Protein AF-X1CE77-F1 (afdb_monomer_lite)

Structure (mmCIF, N/CA/C/O backbone):
data_AF-X1CE77-F1
#
_entry.id   AF-X1CE77-F1
#
loop_
_atom_site.group_PDB
_atom_site.id
_atom_site.type_symbol
_atom_site.label_atom_id
_atom_site.label_alt_id
_atom_site.label_comp_id
_atom_site.label_asym_id
_atom_site.label_entity_id
_atom_site.label_seq_id
_atom_site.pdbx_PDB_ins_code
_atom_site.Cartn_x
_atom_site.Cartn_y
_atom_site.Cartn_z
_atom_site.occupancy
_atom_site.B_iso_or_equiv
_atom_site.auth_seq_id
_atom_site.auth_comp_id
_atom_site.auth_asym_id
_atom_site.auth_atom_id
_atom_site.pdbx_PDB_model_num
ATOM 1 N N . VAL A 1 1 ? -2.813 -7.433 -12.524 1.00 92.31 1 VAL A N 1
ATOM 2 C CA . VAL A 1 1 ? -2.107 -7.675 -11.241 1.00 92.31 1 VAL A CA 1
ATOM 3 C C . VAL A 1 1 ? -0.971 -6.676 -11.087 1.00 92.31 1 VAL A C 1
ATOM 5 O O . VAL A 1 1 ? -0.300 -6.386 -12.071 1.00 92.31 1 VAL A O 1
ATOM 8 N N . LEU A 1 2 ? -0.780 -6.114 -9.890 1.00 92.25 2 LEU A N 1
ATOM 9 C CA . LEU A 1 2 ? 0.301 -5.166 -9.599 1.00 92.25 2 LEU A CA 1
ATOM 10 C C . LEU A 1 2 ? 1.343 -5.834 -8.690 1.00 92.25 2 LEU A C 1
ATOM 12 O O . LEU A 1 2 ? 0.991 -6.297 -7.608 1.00 92.25 2 LEU A O 1
ATOM 16 N N . LEU A 1 3 ? 2.609 -5.863 -9.111 1.00 91.31 3 LEU A N 1
ATOM 17 C CA . LEU A 1 3 ? 3.730 -6.355 -8.311 1.00 91.31 3 LEU A CA 1
ATOM 18 C C . LEU A 1 3 ? 4.419 -5.207 -7.581 1.00 91.31 3 LEU A C 1
ATOM 20 O O . LEU A 1 3 ? 4.878 -4.241 -8.191 1.00 91.31 3 LEU A O 1
ATOM 24 N N . ALA A 1 4 ? 4.503 -5.327 -6.260 1.00 87.00 4 ALA A N 1
ATOM 25 C CA . ALA A 1 4 ? 5.111 -4.346 -5.375 1.00 87.00 4 ALA A CA 1
ATOM 26 C C . ALA A 1 4 ? 5.998 -5.033 -4.327 1.00 87.00 4 ALA A C 1
ATOM 28 O O . ALA A 1 4 ? 5.905 -6.235 -4.094 1.00 87.00 4 ALA A O 1
ATOM 29 N N . GLY A 1 5 ? 6.856 -4.250 -3.671 1.00 82.56 5 GLY A N 1
ATOM 30 C CA . GLY A 1 5 ? 7.798 -4.745 -2.664 1.00 82.56 5 GLY A CA 1
ATOM 31 C C . GLY A 1 5 ? 9.207 -4.956 -3.220 1.00 82.56 5 GLY A C 1
ATOM 32 O O . GLY A 1 5 ? 9.451 -4.761 -4.404 1.00 82.56 5 GLY A O 1
ATOM 33 N N . ARG A 1 6 ? 10.150 -5.332 -2.347 1.00 82.56 6 ARG A N 1
ATOM 34 C CA . ARG A 1 6 ? 11.568 -5.520 -2.719 1.00 82.56 6 ARG A CA 1
ATOM 35 C C . ARG A 1 6 ? 11.771 -6.658 -3.724 1.00 82.56 6 ARG A C 1
ATOM 37 O O . ARG A 1 6 ? 12.611 -6.559 -4.603 1.00 82.56 6 ARG A O 1
ATOM 44 N N . GLY A 1 7 ? 10.985 -7.730 -3.599 1.00 87.31 7 GLY A N 1
ATOM 45 C CA . GLY A 1 7 ? 11.076 -8.894 -4.485 1.00 87.31 7 GLY A CA 1
ATOM 46 C C . GLY A 1 7 ? 10.600 -8.627 -5.914 1.00 87.31 7 GLY A C 1
ATOM 47 O O . GLY A 1 7 ? 10.971 -9.37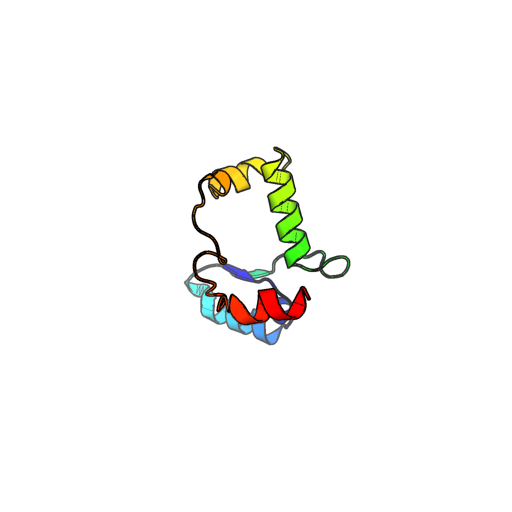5 -6.809 1.00 87.31 7 GLY A O 1
ATOM 48 N N . ALA A 1 8 ? 9.832 -7.556 -6.147 1.00 87.75 8 ALA A N 1
ATOM 49 C CA . ALA A 1 8 ? 9.362 -7.192 -7.485 1.00 87.75 8 ALA A CA 1
ATOM 50 C C . ALA A 1 8 ? 10.506 -6.753 -8.418 1.00 87.75 8 ALA A C 1
ATOM 52 O O . ALA A 1 8 ? 10.353 -6.813 -9.633 1.00 87.75 8 ALA A O 1
ATOM 53 N N . ASP A 1 9 ? 11.652 -6.354 -7.856 1.00 84.69 9 ASP A N 1
ATOM 54 C CA . ASP A 1 9 ? 12.829 -5.933 -8.624 1.00 84.69 9 ASP A CA 1
ATOM 55 C C . ASP A 1 9 ? 13.698 -7.140 -9.059 1.00 84.69 9 ASP A C 1
ATOM 57 O O . ASP A 1 9 ? 14.622 -7.007 -9.863 1.00 84.69 9 ASP A O 1
ATOM 61 N N . LEU A 1 10 ? 13.401 -8.347 -8.554 1.00 92.31 10 LEU A N 1
ATOM 62 C CA . LEU A 1 10 ? 14.092 -9.578 -8.933 1.00 92.31 10 LEU A CA 1
ATOM 63 C C . LEU A 1 10 ? 13.504 -10.121 -10.240 1.00 92.31 10 LEU A C 1
ATOM 65 O O . LEU A 1 10 ? 12.391 -10.647 -10.255 1.00 92.31 10 LEU A O 1
ATOM 69 N N . ARG A 1 11 ? 14.286 -10.057 -11.327 1.00 91.50 11 ARG A N 1
ATOM 70 C CA . ARG A 1 11 ? 13.864 -10.512 -12.669 1.00 91.50 11 ARG A CA 1
ATOM 71 C C . ARG A 1 11 ? 13.246 -11.910 -12.662 1.00 91.50 11 ARG A C 1
ATOM 73 O O . ARG A 1 11 ? 12.144 -12.084 -13.160 1.00 91.50 11 ARG A O 1
ATOM 80 N N . TYR A 1 12 ? 13.890 -12.878 -12.005 1.00 94.38 12 TYR A N 1
ATOM 81 C CA . TYR A 1 12 ? 13.375 -14.251 -11.967 1.00 94.38 12 TYR A CA 1
ATOM 82 C C . TYR A 1 12 ? 11.989 -14.358 -11.304 1.00 94.38 12 TYR A C 1
ATOM 84 O O . TYR A 1 12 ? 11.190 -15.200 -11.704 1.00 94.38 12 TYR A O 1
ATOM 92 N N . VAL A 1 13 ? 11.696 -13.521 -10.299 1.00 93.62 13 VAL A N 1
ATOM 93 C CA . VAL A 1 13 ? 10.390 -13.495 -9.623 1.00 93.62 13 VAL A CA 1
ATOM 94 C C . VAL A 1 13 ? 9.353 -12.895 -10.559 1.00 93.62 13 VAL A C 1
ATOM 96 O O . VAL A 1 13 ? 8.309 -13.506 -10.782 1.00 93.62 13 VAL A O 1
ATOM 99 N N . ASN A 1 14 ? 9.656 -11.726 -11.132 1.00 92.38 14 ASN A N 1
ATOM 100 C CA . ASN A 1 14 ? 8.752 -11.040 -12.047 1.00 92.38 14 ASN A CA 1
ATOM 101 C C . ASN A 1 14 ? 8.398 -11.922 -13.253 1.00 92.38 14 ASN A C 1
ATOM 103 O O . ASN A 1 14 ? 7.219 -12.133 -13.519 1.00 92.38 14 ASN A O 1
ATOM 107 N N . ASP A 1 15 ? 9.394 -12.526 -13.904 1.00 94.25 15 ASP A N 1
ATOM 108 C CA . ASP A 1 15 ? 9.191 -13.352 -15.098 1.00 94.25 15 ASP A CA 1
ATOM 109 C C . ASP A 1 15 ? 8.344 -14.596 -14.802 1.00 94.25 15 ASP A C 1
ATOM 111 O O . ASP A 1 15 ? 7.528 -15.022 -15.624 1.00 94.25 15 ASP A O 1
ATOM 115 N N . ARG A 1 16 ? 8.530 -15.209 -13.624 1.00 95.75 16 ARG A N 1
ATOM 116 C CA . ARG A 1 16 ? 7.748 -16.384 -13.213 1.00 95.75 16 ARG A CA 1
ATOM 117 C C . ARG A 1 16 ? 6.302 -16.012 -12.916 1.00 95.75 16 ARG A C 1
ATOM 119 O O . ARG A 1 16 ? 5.410 -16.748 -13.334 1.00 95.75 16 ARG A O 1
ATOM 126 N N . ILE A 1 17 ? 6.067 -14.885 -12.246 1.00 95.75 17 ILE A N 1
ATOM 127 C CA . ILE A 1 17 ? 4.709 -14.414 -11.953 1.00 95.75 17 ILE A CA 1
ATOM 128 C C . ILE A 1 17 ? 3.999 -13.959 -13.234 1.00 95.75 17 ILE A C 1
ATOM 130 O O . ILE A 1 17 ? 2.842 -14.314 -13.439 1.00 95.75 17 ILE A O 1
ATOM 134 N N . GLU A 1 18 ? 4.682 -13.227 -14.114 1.00 95.12 18 GLU A N 1
ATOM 135 C CA . GLU A 1 18 ? 4.130 -12.792 -15.399 1.00 95.12 18 GLU A CA 1
ATOM 136 C C . GLU A 1 18 ? 3.726 -13.983 -16.268 1.00 95.12 18 GLU A C 1
ATOM 138 O O . GLU A 1 18 ? 2.596 -14.028 -16.750 1.00 95.12 18 GLU A O 1
ATOM 143 N N . LYS A 1 19 ? 4.600 -14.990 -16.400 1.00 96.06 19 LYS A N 1
ATOM 144 C CA . LYS A 1 19 ? 4.271 -16.226 -17.125 1.00 96.06 19 LYS A CA 1
ATOM 145 C C . LYS A 1 19 ? 3.098 -16.971 -16.492 1.00 96.06 19 LYS A C 1
ATOM 147 O O . LYS A 1 19 ? 2.226 -17.426 -17.220 1.00 96.06 19 LYS A O 1
ATOM 152 N N . GLY A 1 20 ? 3.074 -17.094 -15.164 1.00 96.69 20 GLY A N 1
ATOM 153 C CA . GLY A 1 20 ? 2.036 -17.843 -14.450 1.00 96.69 20 GLY A CA 1
ATOM 154 C C . GLY A 1 20 ? 0.658 -17.178 -14.454 1.00 96.69 20 GLY A C 1
ATOM 155 O O . GLY A 1 20 ? -0.346 -17.869 -14.331 1.00 96.69 20 GLY A O 1
ATOM 156 N N . LEU A 1 21 ? 0.594 -15.852 -14.600 1.00 96.56 21 LEU A N 1
ATOM 157 C CA . LEU A 1 21 ? -0.661 -15.091 -14.573 1.00 96.56 21 LEU A CA 1
ATOM 158 C C . LEU A 1 21 ? -1.090 -14.566 -15.946 1.00 96.56 21 LEU A C 1
ATOM 160 O O . LEU A 1 21 ? -2.112 -13.883 -16.028 1.00 96.56 21 LEU A O 1
ATOM 164 N N . ARG A 1 22 ? -0.346 -14.884 -17.013 1.00 94.88 22 ARG A N 1
ATOM 165 C CA . ARG A 1 22 ? -0.558 -14.344 -18.364 1.00 94.88 22 ARG A CA 1
ATOM 166 C C . ARG A 1 22 ? -1.993 -14.514 -18.865 1.00 94.88 22 ARG A C 1
ATOM 168 O O . ARG A 1 22 ? -2.530 -13.578 -19.451 1.00 94.88 22 ARG A O 1
ATOM 175 N N . ASP A 1 23 ? -2.603 -15.663 -18.591 1.00 96.81 23 ASP A N 1
ATOM 176 C CA . ASP A 1 23 ? -3.955 -15.998 -19.058 1.00 96.81 23 ASP A CA 1
ATOM 177 C C . ASP A 1 23 ? -5.063 -15.454 -18.140 1.00 96.81 23 ASP A C 1
ATOM 179 O O . ASP A 1 23 ? -6.237 -15.473 -18.497 1.00 96.81 23 ASP A O 1
ATOM 183 N N . VAL A 1 24 ? -4.698 -14.945 -16.957 1.00 96.88 24 VAL A N 1
ATOM 184 C CA . VAL A 1 24 ? -5.637 -14.397 -15.967 1.00 96.88 24 VAL A CA 1
ATOM 185 C C . VAL A 1 24 ? -5.703 -12.877 -16.071 1.00 96.88 24 VAL A C 1
ATOM 187 O O . VAL A 1 24 ? -6.787 -12.298 -16.123 1.00 96.88 24 VAL A O 1
ATOM 190 N N . ALA A 1 25 ? -4.548 -12.206 -16.053 1.00 96.19 25 ALA A N 1
ATOM 191 C CA . ALA A 1 25 ? -4.472 -10.751 -16.111 1.00 96.19 25 ALA A CA 1
ATOM 192 C C . ALA A 1 25 ? -3.046 -10.257 -16.403 1.00 96.19 25 ALA A C 1
ATOM 194 O O . ALA A 1 25 ? -2.075 -10.845 -15.926 1.00 96.19 25 ALA A O 1
ATOM 195 N N . PRO A 1 26 ? -2.890 -9.084 -17.048 1.00 95.12 26 PRO A N 1
ATOM 196 C CA . PRO A 1 26 ? -1.579 -8.479 -17.236 1.00 95.12 26 PRO A CA 1
ATOM 197 C C . PRO A 1 26 ? -0.919 -8.160 -15.889 1.00 95.12 26 PRO A C 1
ATOM 199 O O . PRO A 1 26 ? -1.550 -7.604 -14.977 1.00 95.12 26 PRO A O 1
ATOM 202 N N . VAL A 1 27 ? 0.369 -8.474 -15.780 1.00 94.38 27 VAL A N 1
ATOM 203 C CA . VAL A 1 27 ? 1.202 -8.152 -14.619 1.00 94.38 27 VAL A CA 1
ATOM 204 C C . VAL A 1 27 ? 1.929 -6.834 -14.876 1.00 94.38 27 VAL A C 1
ATOM 206 O O . VAL A 1 27 ? 2.449 -6.596 -15.961 1.00 94.38 27 VAL A O 1
ATOM 209 N N . ARG A 1 28 ? 1.925 -5.932 -13.892 1.00 92.75 28 ARG A N 1
ATOM 210 C CA . ARG A 1 28 ? 2.617 -4.638 -13.967 1.00 92.75 28 ARG A CA 1
ATOM 211 C C . ARG A 1 28 ? 3.461 -4.439 -12.720 1.00 92.75 28 ARG A C 1
ATOM 213 O O . ARG A 1 28 ? 2.960 -4.631 -11.615 1.00 92.75 28 ARG A O 1
ATOM 220 N N . ILE A 1 29 ? 4.705 -4.000 -12.878 1.00 90.19 29 ILE A N 1
ATOM 221 C CA . ILE A 1 29 ? 5.549 -3.614 -11.742 1.00 90.19 29 ILE A CA 1
ATOM 222 C C . ILE A 1 29 ? 5.158 -2.207 -11.282 1.00 90.19 29 ILE A C 1
ATOM 224 O O . ILE A 1 29 ? 5.010 -1.281 -12.084 1.00 90.19 29 ILE A O 1
ATOM 228 N N . MET A 1 30 ? 4.984 -2.035 -9.974 1.00 88.44 30 MET A N 1
ATOM 229 C CA . MET A 1 30 ? 4.676 -0.744 -9.374 1.00 88.44 30 MET A CA 1
ATOM 230 C C . MET A 1 30 ? 5.889 0.189 -9.4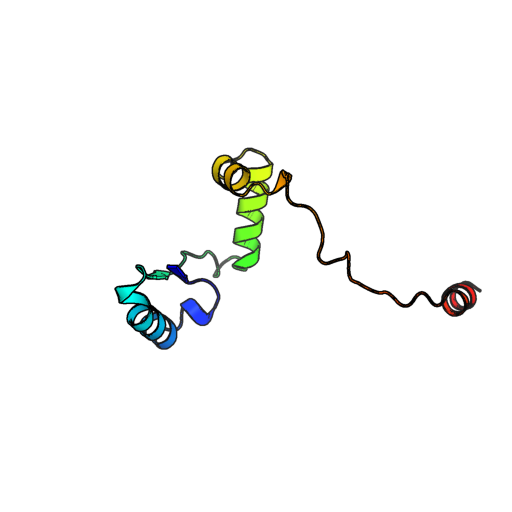33 1.00 88.44 30 MET A C 1
ATOM 232 O O . MET A 1 30 ? 6.940 -0.109 -8.860 1.00 88.44 30 MET A O 1
ATOM 236 N N . LYS A 1 31 ? 5.709 1.368 -10.042 1.00 86.44 31 LYS A N 1
ATOM 237 C CA 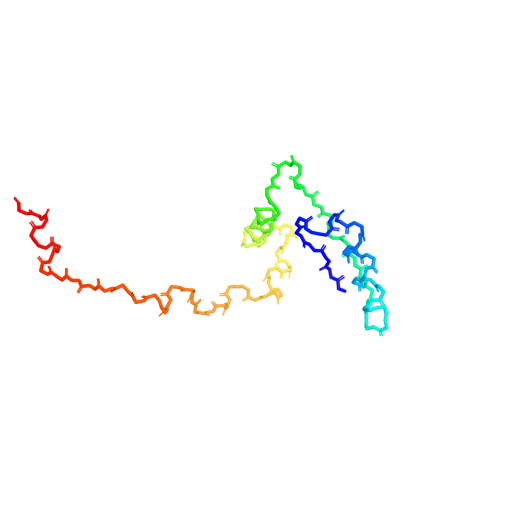. LYS A 1 31 ? 6.679 2.467 -9.942 1.00 86.44 31 LYS A CA 1
ATOM 238 C C . LYS A 1 31 ? 6.874 2.852 -8.480 1.00 86.44 31 LYS A C 1
ATOM 240 O O . LYS A 1 31 ? 5.906 3.028 -7.739 1.00 86.44 31 LYS A O 1
ATOM 245 N N . THR A 1 32 ? 8.124 2.998 -8.067 1.00 81.31 32 THR A N 1
ATOM 246 C CA . THR A 1 32 ? 8.460 3.205 -6.663 1.00 81.31 32 THR A CA 1
ATOM 247 C C . THR A 1 32 ? 9.439 4.349 -6.466 1.00 81.31 32 THR A C 1
ATOM 249 O O . THR A 1 32 ? 10.329 4.561 -7.283 1.00 81.31 32 THR A O 1
ATOM 252 N N . TYR A 1 33 ? 9.296 5.035 -5.333 1.00 83.44 33 TYR A N 1
ATOM 253 C CA . TYR A 1 33 ? 10.297 5.957 -4.800 1.00 83.44 33 TYR A CA 1
ATOM 254 C C . TYR A 1 33 ? 11.209 5.271 -3.767 1.00 83.44 33 TYR A C 1
ATOM 256 O O . TYR A 1 33 ? 11.717 5.933 -2.867 1.00 83.44 33 TYR A O 1
ATOM 264 N N . SER A 1 34 ? 11.418 3.948 -3.873 1.00 80.81 34 SER A N 1
ATOM 265 C CA . SER A 1 34 ? 12.153 3.139 -2.884 1.00 80.81 34 SER A CA 1
ATOM 266 C C . SER A 1 34 ? 13.582 3.602 -2.613 1.00 80.81 34 SER A C 1
ATOM 268 O O . SER A 1 34 ? 14.115 3.297 -1.554 1.00 80.81 34 SER A O 1
ATOM 270 N N . GLN A 1 35 ? 14.183 4.329 -3.557 1.00 82.75 35 GLN A N 1
ATOM 271 C CA . GLN A 1 35 ? 15.514 4.924 -3.417 1.00 82.75 35 GLN A CA 1
ATOM 272 C C . GLN A 1 35 ? 15.546 6.094 -2.420 1.00 82.75 35 GLN A C 1
ATOM 274 O O . GLN A 1 35 ? 16.609 6.447 -1.929 1.00 82.75 35 GLN A O 1
ATOM 279 N N . ILE A 1 36 ? 14.389 6.696 -2.129 1.00 84.75 36 ILE A N 1
ATOM 280 C CA . ILE A 1 36 ? 14.253 7.903 -1.298 1.00 84.75 36 ILE A CA 1
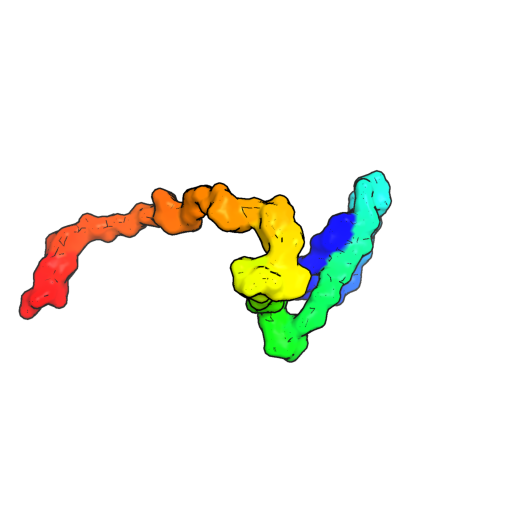ATOM 281 C C . ILE A 1 36 ? 13.397 7.614 -0.055 1.00 84.75 36 ILE A C 1
ATOM 283 O O . ILE A 1 36 ? 13.641 8.166 1.013 1.00 84.75 36 ILE A O 1
ATOM 287 N N . ALA A 1 37 ? 12.399 6.729 -0.158 1.00 84.00 37 ALA A N 1
ATOM 288 C CA . ALA A 1 37 ? 11.514 6.376 0.950 1.00 84.00 37 ALA A CA 1
ATOM 289 C C . ALA A 1 37 ? 11.041 4.920 0.874 1.00 84.00 37 ALA A C 1
ATOM 291 O O . ALA A 1 37 ? 10.879 4.351 -0.202 1.00 84.00 37 ALA A O 1
ATOM 292 N N . LYS A 1 38 ? 10.729 4.306 2.024 1.00 86.25 38 LYS A N 1
ATOM 293 C CA . LYS A 1 38 ? 10.151 2.950 2.066 1.00 86.25 38 LYS A CA 1
ATOM 294 C C . LYS A 1 38 ? 8.843 2.903 1.259 1.00 86.25 38 LYS A C 1
ATOM 296 O O . LYS A 1 38 ? 7.994 3.779 1.396 1.00 86.25 38 LYS A O 1
ATOM 301 N N . ARG A 1 39 ? 8.623 1.830 0.486 1.00 84.44 39 ARG A N 1
ATOM 302 C CA . ARG A 1 39 ? 7.397 1.631 -0.326 1.00 84.44 39 ARG A CA 1
ATOM 303 C C . ARG A 1 39 ? 6.101 1.784 0.489 1.00 84.44 39 ARG A C 1
ATOM 305 O O . ARG A 1 39 ? 5.143 2.373 0.005 1.00 84.44 39 ARG A O 1
ATOM 312 N N . ALA A 1 40 ? 6.090 1.303 1.733 1.00 86.19 40 ALA A N 1
ATOM 313 C CA . ALA A 1 40 ? 4.955 1.467 2.643 1.00 86.19 40 ALA A CA 1
ATOM 314 C C . ALA A 1 40 ? 4.700 2.941 3.015 1.00 86.19 40 ALA A C 1
ATOM 316 O O . ALA A 1 40 ? 3.552 3.370 3.059 1.00 86.19 40 ALA A O 1
ATOM 317 N N . ALA A 1 41 ? 5.762 3.731 3.209 1.00 89.81 41 ALA A N 1
ATOM 318 C CA . ALA A 1 41 ? 5.644 5.157 3.504 1.00 89.81 41 ALA A CA 1
ATOM 319 C C . ALA A 1 41 ? 5.029 5.926 2.323 1.00 89.81 41 ALA A C 1
ATOM 321 O O . ALA A 1 41 ? 4.132 6.734 2.529 1.00 89.81 41 ALA A O 1
ATOM 322 N N . GLN A 1 42 ? 5.422 5.601 1.084 1.00 89.25 42 GLN A N 1
ATOM 323 C CA . GLN A 1 42 ? 4.797 6.149 -0.129 1.00 89.25 42 GLN A CA 1
ATOM 324 C C . GLN A 1 42 ? 3.277 5.898 -0.145 1.00 89.25 42 GLN A C 1
ATOM 326 O O . GLN A 1 42 ? 2.501 6.814 -0.414 1.00 89.25 42 GLN A O 1
ATOM 331 N N . GLY A 1 43 ? 2.847 4.671 0.169 1.00 90.12 43 GLY A N 1
ATOM 332 C CA . GLY A 1 43 ? 1.425 4.332 0.266 1.00 90.12 43 GLY A CA 1
ATOM 333 C C . GLY A 1 43 ? 0.701 5.145 1.341 1.00 90.12 43 GLY A C 1
ATOM 334 O O . GLY A 1 43 ? -0.355 5.716 1.069 1.00 90.12 43 GLY A O 1
ATOM 335 N N . ALA A 1 44 ? 1.301 5.271 2.529 1.00 93.69 44 ALA A N 1
ATOM 336 C CA . ALA A 1 44 ? 0.750 6.072 3.622 1.00 93.69 44 ALA A CA 1
ATOM 337 C C . ALA A 1 44 ? 0.576 7.550 3.230 1.00 93.69 44 ALA A C 1
ATOM 339 O O . ALA A 1 44 ? -0.467 8.138 3.512 1.00 93.69 44 ALA A O 1
ATOM 340 N N . THR A 1 45 ? 1.535 8.136 2.506 1.00 94.00 45 THR A N 1
ATOM 341 C CA . THR A 1 45 ? 1.419 9.508 1.986 1.00 94.00 45 THR A CA 1
ATOM 342 C C . THR A 1 45 ? 0.248 9.659 1.017 1.00 94.00 45 THR A C 1
ATOM 344 O O . THR A 1 45 ? -0.464 10.660 1.078 1.00 94.00 45 THR A O 1
ATOM 347 N N . PHE A 1 46 ? 0.014 8.686 0.133 1.00 93.88 46 PHE A N 1
ATOM 348 C CA . PHE A 1 46 ? -1.110 8.745 -0.809 1.00 93.88 46 PHE A CA 1
ATOM 349 C C . PHE A 1 46 ? -2.456 8.676 -0.087 1.00 93.88 46 PHE A C 1
ATOM 351 O O . PHE A 1 46 ? -3.365 9.440 -0.416 1.00 93.88 46 PHE A O 1
ATOM 358 N N . ILE A 1 47 ? -2.552 7.818 0.933 1.00 96.25 47 ILE A N 1
ATOM 359 C CA . ILE A 1 47 ? -3.733 7.723 1.794 1.00 96.25 47 ILE A CA 1
ATOM 360 C C . ILE A 1 47 ? -3.964 9.045 2.526 1.00 96.25 47 ILE A C 1
ATOM 362 O O . ILE A 1 47 ? -5.044 9.619 2.404 1.00 96.25 47 ILE A O 1
ATOM 366 N N . ALA A 1 48 ? -2.949 9.571 3.214 1.00 97.06 48 ALA A N 1
ATOM 367 C CA . ALA A 1 48 ? -3.047 10.834 3.943 1.00 97.06 48 ALA A CA 1
ATOM 368 C C . ALA A 1 48 ? -3.442 12.002 3.023 1.00 97.06 48 ALA A C 1
ATOM 370 O O . ALA A 1 48 ? -4.361 12.757 3.336 1.00 97.06 48 ALA A O 1
ATOM 371 N N . ASN A 1 49 ? -2.808 12.113 1.851 1.00 97.56 49 ASN A N 1
ATOM 372 C CA . ASN A 1 49 ? -3.139 13.137 0.864 1.00 97.56 49 ASN A CA 1
ATOM 373 C C . ASN A 1 49 ? -4.606 13.052 0.420 1.00 97.56 49 ASN A C 1
ATOM 375 O O . ASN A 1 49 ? -5.278 14.077 0.365 1.00 97.56 49 ASN A O 1
ATOM 379 N N . GLY A 1 50 ? -5.116 11.853 0.127 1.00 97.69 50 GLY A N 1
ATOM 380 C CA . GLY A 1 50 ? -6.514 11.690 -0.270 1.00 97.69 50 GLY A CA 1
ATOM 381 C C . GLY A 1 50 ? -7.505 11.926 0.873 1.00 97.69 50 GLY A C 1
ATOM 382 O O . GLY A 1 50 ? -8.549 12.533 0.642 1.00 97.69 50 GLY A O 1
ATOM 383 N N . LEU A 1 51 ? -7.167 11.535 2.108 1.00 96.81 51 LEU A N 1
ATOM 384 C CA . LEU A 1 51 ? -7.984 11.817 3.298 1.00 96.81 51 LEU A CA 1
ATOM 385 C C . LEU A 1 51 ? -8.157 13.324 3.538 1.00 96.81 51 LEU A C 1
ATOM 387 O O . LEU A 1 51 ? -9.255 13.751 3.900 1.00 96.81 51 LEU A O 1
ATOM 391 N N . LEU A 1 52 ? -7.110 14.113 3.272 1.00 97.25 52 LEU A N 1
ATOM 392 C CA . LEU A 1 52 ? -7.107 15.580 3.340 1.00 97.25 52 LEU A CA 1
ATOM 393 C C . LEU A 1 52 ? -7.743 16.260 2.111 1.00 97.25 52 LEU A C 1
ATOM 395 O O . LEU A 1 52 ? -7.685 17.479 1.982 1.00 97.25 52 LEU A O 1
ATOM 399 N N . GLY A 1 53 ? -8.343 15.496 1.193 1.00 96.88 53 GLY A N 1
ATOM 400 C CA . GLY A 1 53 ? -9.003 16.034 0.001 1.00 96.88 53 GLY A CA 1
ATOM 401 C C . GLY A 1 53 ? -8.062 16.386 -1.155 1.00 96.88 53 GLY A C 1
ATOM 402 O O . GLY A 1 53 ? -8.481 17.044 -2.102 1.00 96.88 53 GLY A O 1
ATOM 403 N N . GLY A 1 54 ? -6.806 15.942 -1.101 1.00 97.88 54 GLY A N 1
ATOM 404 C CA . GLY A 1 54 ? -5.818 16.154 -2.153 1.00 97.88 54 GLY A CA 1
ATOM 405 C C . GLY A 1 54 ? -6.047 15.300 -3.405 1.00 97.88 54 GLY A C 1
ATOM 406 O O . GLY A 1 54 ? -7.100 14.699 -3.617 1.00 97.88 54 GLY A O 1
ATOM 407 N N . ARG A 1 55 ? -5.007 15.202 -4.241 1.00 97.88 55 ARG A N 1
ATOM 408 C CA . ARG A 1 55 ? -5.024 14.516 -5.546 1.00 97.88 55 ARG A CA 1
ATOM 409 C C . ARG A 1 55 ? -5.619 13.104 -5.505 1.00 97.88 55 ARG A C 1
ATOM 411 O O . ARG A 1 55 ? -6.233 12.676 -6.478 1.00 97.88 55 ARG A O 1
ATOM 418 N N . PHE A 1 56 ? -5.418 12.366 -4.416 1.00 97.31 56 PHE A N 1
ATOM 419 C CA . PHE A 1 56 ? -5.873 10.977 -4.305 1.00 97.31 56 PHE A CA 1
ATOM 420 C C . PHE A 1 56 ? -7.273 10.815 -3.692 1.00 97.31 56 PHE A C 1
ATOM 422 O O . PHE A 1 56 ? -7.702 9.680 -3.488 1.00 97.31 56 PHE A O 1
ATOM 429 N N . LYS A 1 57 ? -8.011 11.906 -3.435 1.00 97.56 57 LYS A N 1
ATOM 430 C CA . LYS A 1 57 ? -9.332 11.889 -2.780 1.00 97.56 57 LYS A CA 1
ATOM 431 C C . LYS A 1 57 ? -10.289 10.856 -3.381 1.00 97.56 57 LYS A C 1
ATOM 433 O O . LYS A 1 57 ? -10.815 10.023 -2.656 1.00 97.56 57 LYS A O 1
ATOM 438 N N . HIS A 1 58 ? -10.449 10.847 -4.705 1.00 97.62 58 HIS A N 1
ATOM 439 C CA . HIS A 1 58 ? -11.368 9.922 -5.379 1.00 97.62 58 HIS A CA 1
ATOM 440 C C . HIS A 1 58 ? -11.005 8.444 -5.182 1.00 97.62 58 HIS A C 1
ATOM 442 O O . HIS A 1 58 ? -11.894 7.600 -5.116 1.00 97.62 58 HIS A O 1
ATOM 448 N N . ILE A 1 59 ? -9.713 8.117 -5.059 1.00 96.19 59 ILE A N 1
ATOM 449 C CA . ILE A 1 59 ? -9.275 6.746 -4.764 1.00 96.19 59 ILE A CA 1
ATOM 450 C C . ILE A 1 59 ? -9.669 6.385 -3.331 1.00 96.19 59 ILE A C 1
ATOM 452 O O . ILE A 1 59 ? -10.243 5.325 -3.106 1.00 96.19 59 ILE A O 1
ATOM 456 N N . ILE A 1 60 ? -9.397 7.271 -2.371 1.00 96.38 60 ILE A N 1
ATOM 457 C CA . ILE A 1 60 ? -9.688 7.033 -0.950 1.00 96.38 60 ILE A CA 1
ATOM 458 C C . ILE A 1 60 ? -11.191 6.929 -0.682 1.00 96.38 60 ILE A C 1
ATOM 460 O O . ILE A 1 60 ? -11.612 6.050 0.071 1.00 96.38 60 ILE A O 1
ATOM 464 N N . ASP A 1 61 ? -11.995 7.761 -1.342 1.00 96.00 61 ASP A N 1
ATOM 465 C CA . ASP A 1 61 ? -13.454 7.695 -1.261 1.00 96.00 61 ASP A CA 1
ATOM 466 C C . ASP A 1 61 ? -13.983 6.365 -1.830 1.00 96.00 61 ASP A C 1
ATOM 468 O O . ASP A 1 61 ? -14.808 5.712 -1.191 1.00 96.00 61 ASP A O 1
ATOM 472 N N . ASN A 1 62 ? -13.460 5.911 -2.979 1.00 97.12 62 ASN A N 1
ATOM 473 C CA . ASN A 1 62 ? -13.831 4.618 -3.572 1.00 97.12 62 ASN A CA 1
ATOM 474 C C . ASN A 1 62 ? -13.419 3.420 -2.707 1.00 97.12 62 ASN A C 1
ATOM 476 O O . ASN A 1 62 ? -14.133 2.420 -2.666 1.00 97.12 62 ASN A O 1
ATOM 480 N N . LEU A 1 63 ? -12.290 3.519 -2.000 1.00 95.81 63 LEU A N 1
ATOM 481 C CA . LEU A 1 63 ? -11.844 2.498 -1.047 1.00 95.81 63 LEU A CA 1
ATOM 482 C C . LEU A 1 63 ? -12.686 2.467 0.235 1.00 95.81 63 LEU A C 1
ATOM 484 O O . LEU A 1 63 ? -12.536 1.538 1.024 1.00 95.81 63 LEU A O 1
ATOM 488 N N . LYS A 1 64 ? -13.548 3.467 0.457 1.00 95.38 64 LYS A N 1
ATOM 489 C CA . LYS A 1 64 ? -14.391 3.595 1.650 1.00 95.38 64 LYS A CA 1
ATOM 490 C C . LYS A 1 64 ? -13.605 3.512 2.968 1.00 95.38 64 LYS A C 1
ATOM 492 O O . LYS A 1 64 ? -14.080 2.968 3.961 1.00 95.38 64 LYS A O 1
ATOM 497 N N . ILE A 1 65 ? -12.393 4.080 2.993 1.00 92.75 65 ILE A N 1
ATOM 498 C CA . ILE A 1 65 ? -11.503 4.019 4.170 1.00 92.75 65 ILE A CA 1
ATOM 499 C C . ILE A 1 65 ? -12.154 4.664 5.400 1.00 92.75 65 ILE A C 1
ATOM 501 O O . ILE A 1 65 ? -11.991 4.170 6.509 1.00 92.75 65 ILE A O 1
ATOM 505 N N . LYS A 1 66 ? -12.930 5.740 5.216 1.00 90.31 66 LYS A N 1
ATOM 506 C CA . LYS A 1 66 ? -13.626 6.432 6.317 1.00 90.31 66 LYS A CA 1
ATOM 507 C C . LYS A 1 66 ? -14.753 5.602 6.939 1.00 90.31 66 LYS A C 1
ATOM 509 O O . LYS A 1 66 ? -15.197 5.923 8.033 1.00 90.31 66 LYS A O 1
ATOM 514 N N . GLN A 1 67 ? -15.231 4.584 6.231 1.00 94.69 67 GLN A N 1
ATOM 515 C CA . GLN A 1 67 ? -16.279 3.672 6.676 1.00 94.69 67 GLN A CA 1
ATOM 516 C C . GLN A 1 67 ? -15.708 2.351 7.208 1.00 94.69 67 GLN A C 1
ATOM 518 O O . GLN A 1 67 ? -16.478 1.500 7.644 1.00 94.69 67 GLN A O 1
ATOM 523 N N . ALA A 1 68 ? -14.387 2.154 7.149 1.00 92.12 68 ALA A N 1
ATOM 524 C CA . ALA A 1 68 ? -13.755 0.968 7.703 1.00 92.12 68 ALA A CA 1
ATOM 525 C C . ALA A 1 68 ? -13.931 0.941 9.229 1.00 92.12 68 ALA A C 1
ATOM 527 O O . ALA A 1 68 ? -13.776 1.958 9.904 1.00 92.12 68 ALA A O 1
ATOM 528 N N . SER A 1 69 ? -14.246 -0.235 9.760 1.00 92.31 69 SER A N 1
ATOM 529 C CA . SER A 1 69 ? -14.445 -0.485 11.186 1.00 92.31 69 SER A CA 1
ATOM 530 C C . SER A 1 69 ? -13.626 -1.691 11.631 1.00 92.31 69 SER A C 1
ATOM 532 O O . SER A 1 69 ? -13.322 -2.569 10.822 1.00 92.31 69 SER A O 1
ATOM 534 N N . GLY A 1 70 ? -13.334 -1.754 12.927 1.00 90.31 70 GLY A N 1
ATOM 535 C CA . GLY A 1 70 ? -12.432 -2.744 13.501 1.00 90.31 70 GLY A CA 1
ATOM 536 C C . GLY A 1 70 ? -10.962 -2.338 13.370 1.00 90.31 70 GLY A C 1
ATOM 537 O O . GLY A 1 70 ? -10.586 -1.511 12.536 1.00 90.31 70 GLY A O 1
ATOM 538 N N . SER A 1 71 ? -10.123 -2.903 14.226 1.00 88.69 71 SER A N 1
ATOM 539 C CA . SER A 1 71 ? -8.700 -2.601 14.326 1.00 88.69 71 SER A CA 1
ATOM 540 C C . SER A 1 71 ? -7.887 -3.860 14.597 1.00 88.69 71 SER A C 1
ATOM 542 O O . SER A 1 71 ? -8.354 -4.818 15.210 1.00 88.69 71 SER A O 1
ATOM 544 N N . ILE A 1 72 ? -6.608 -3.826 14.211 1.00 84.25 72 ILE A N 1
ATOM 545 C CA . ILE A 1 72 ? -5.630 -4.846 14.619 1.00 84.25 72 ILE A CA 1
ATOM 546 C C . ILE A 1 72 ? -5.494 -4.939 16.147 1.00 84.25 72 ILE A C 1
ATOM 548 O O . ILE A 1 72 ? -5.019 -5.949 16.654 1.00 84.25 72 ILE A O 1
ATOM 552 N N . LEU A 1 73 ? -5.891 -3.881 16.864 1.00 86.69 73 LEU A N 1
ATOM 553 C CA . LEU A 1 73 ? -5.816 -3.803 18.319 1.00 86.69 73 LEU A CA 1
ATOM 554 C C . LEU A 1 73 ? -6.982 -4.518 19.011 1.00 86.69 73 LEU A C 1
ATOM 556 O O . LEU A 1 73 ? -6.850 -4.871 20.176 1.00 86.69 73 LEU A O 1
ATOM 560 N N . ASP A 1 74 ? -8.086 -4.783 18.306 1.00 86.19 74 ASP A N 1
ATOM 561 C CA . ASP A 1 74 ? -9.318 -5.311 18.914 1.00 86.19 74 ASP A CA 1
ATOM 562 C C . ASP A 1 74 ? -9.147 -6.722 19.494 1.00 86.19 74 ASP A C 1
ATOM 564 O O . ASP A 1 74 ? -9.925 -7.147 20.341 1.00 86.19 74 ASP A O 1
ATOM 568 N N . ASN A 1 75 ? -8.120 -7.451 19.047 1.00 83.12 75 ASN A N 1
ATOM 569 C CA . ASN A 1 75 ? -7.809 -8.809 19.497 1.00 83.12 75 ASN A CA 1
ATOM 570 C C . ASN A 1 75 ? -6.464 -8.892 20.236 1.00 83.12 75 ASN A C 1
ATOM 572 O O . ASN A 1 75 ? -5.923 -9.984 20.418 1.00 83.12 75 ASN A O 1
ATOM 576 N N . ILE A 1 76 ? -5.893 -7.755 20.646 1.00 84.94 76 ILE A N 1
ATOM 577 C CA . ILE A 1 76 ? -4.691 -7.763 21.480 1.00 84.94 76 ILE A CA 1
ATOM 578 C C . ILE A 1 76 ? -5.115 -7.989 22.929 1.00 84.94 76 ILE A C 1
ATOM 580 O O . ILE A 1 76 ? -5.630 -7.092 23.591 1.00 84.94 76 ILE A O 1
ATOM 584 N N . PHE A 1 77 ? -4.861 -9.196 23.431 1.00 82.81 77 PHE A N 1
ATOM 585 C CA . PHE A 1 77 ? -5.026 -9.513 24.843 1.00 82.81 77 PHE A CA 1
ATOM 586 C C . PHE A 1 77 ? -3.747 -9.150 25.598 1.00 82.81 77 PHE A C 1
ATOM 588 O O . PHE A 1 77 ? -2.736 -9.847 25.501 1.00 82.81 77 PHE A O 1
ATOM 595 N N . ILE A 1 78 ? -3.780 -8.040 26.332 1.00 80.31 78 ILE A N 1
ATOM 596 C CA . ILE A 1 78 ? -2.704 -7.678 27.255 1.00 80.31 78 ILE A CA 1
ATOM 597 C C . ILE A 1 78 ? -3.053 -8.311 28.605 1.00 80.31 78 ILE A C 1
ATOM 599 O O . ILE A 1 78 ? -4.078 -7.935 29.178 1.00 80.31 78 ILE A O 1
ATOM 603 N N . PRO A 1 79 ? -2.255 -9.262 29.127 1.00 75.56 79 PRO A N 1
ATOM 604 C CA . PRO A 1 79 ? -2.469 -9.765 30.474 1.00 75.56 79 PRO A CA 1
ATOM 605 C C . PRO A 1 79 ? -2.292 -8.605 31.458 1.00 75.56 79 PRO A C 1
ATOM 607 O O . PRO A 1 79 ? -1.196 -8.072 31.621 1.00 75.56 79 PRO A O 1
ATOM 610 N N . PHE A 1 80 ? -3.399 -8.178 32.061 1.00 75.00 80 PHE A N 1
ATOM 611 C CA . PHE A 1 80 ? -3.410 -7.136 33.077 1.00 75.00 80 PHE A CA 1
ATOM 612 C C . PHE A 1 80 ? -3.187 -7.783 34.442 1.00 75.00 80 PHE A C 1
ATOM 614 O O . PHE A 1 80 ? -4.111 -8.342 35.032 1.00 75.00 80 PHE A O 1
ATOM 621 N N . ASP A 1 81 ? -1.946 -7.724 34.919 1.00 79.38 81 ASP A N 1
ATOM 622 C CA . ASP A 1 81 ? -1.593 -8.100 36.284 1.00 79.38 81 ASP A CA 1
ATOM 623 C C . ASP A 1 81 ? -1.630 -6.846 37.163 1.00 79.38 81 ASP A C 1
ATOM 625 O O . ASP A 1 81 ? -0.698 -6.037 37.190 1.00 79.38 81 ASP A O 1
ATOM 629 N N . LYS A 1 82 ? -2.776 -6.654 37.820 1.00 74.12 82 LYS A N 1
ATOM 630 C CA . LYS A 1 82 ? -3.042 -5.493 38.672 1.00 74.12 82 LYS A CA 1
ATOM 631 C C . LYS 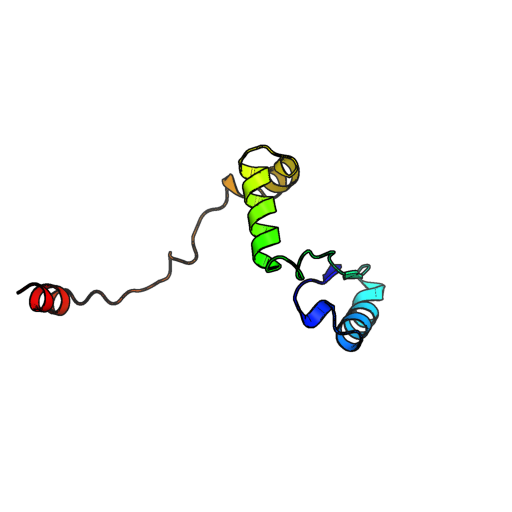A 1 82 ? -2.059 -5.407 39.840 1.00 74.12 82 LYS A C 1
ATOM 633 O O . LYS A 1 82 ? -1.684 -4.302 40.223 1.00 74.12 82 LYS A O 1
ATOM 638 N N . ASP A 1 83 ? -1.656 -6.549 40.385 1.00 81.25 83 ASP A N 1
ATOM 639 C CA . ASP A 1 83 ? -0.849 -6.610 41.602 1.00 81.25 83 ASP A CA 1
ATOM 640 C C . ASP A 1 83 ? 0.596 -6.196 41.306 1.00 81.25 83 ASP A C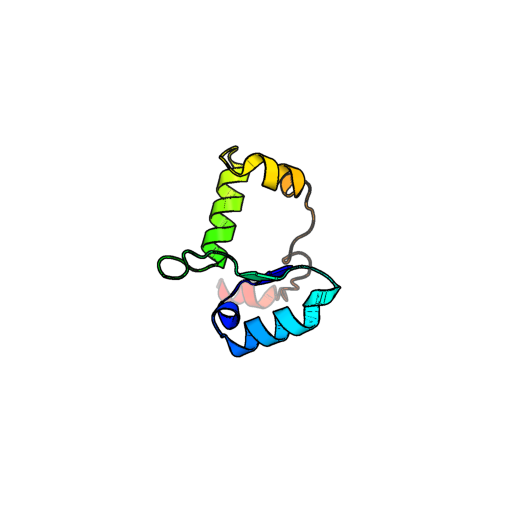 1
ATOM 642 O O . ASP A 1 83 ? 1.192 -5.432 42.065 1.00 81.25 83 ASP A O 1
ATOM 646 N N . LYS A 1 84 ? 1.113 -6.587 40.135 1.00 77.44 84 LYS A N 1
ATOM 647 C CA . LYS A 1 84 ? 2.440 -6.177 39.656 1.00 77.44 84 LYS A CA 1
ATOM 648 C C . LYS A 1 84 ? 2.545 -4.677 39.347 1.00 77.44 84 LYS A C 1
ATOM 650 O O . LYS A 1 84 ? 3.579 -4.066 39.588 1.00 77.44 84 LYS A O 1
ATOM 655 N N . LEU A 1 85 ? 1.479 -4.063 38.828 1.00 74.88 85 LEU A N 1
ATOM 656 C CA . LEU A 1 85 ? 1.467 -2.622 38.538 1.00 74.88 85 LEU A CA 1
ATOM 657 C C . LEU A 1 85 ? 1.488 -1.777 39.824 1.00 74.88 85 LEU A C 1
ATOM 659 O O . LEU A 1 85 ? 2.119 -0.722 39.865 1.00 74.88 85 LEU A O 1
ATOM 663 N N . MET A 1 86 ? 0.791 -2.243 40.865 1.00 75.31 86 MET A N 1
ATOM 664 C CA . MET A 1 86 ? 0.752 -1.562 42.159 1.00 75.31 86 MET A CA 1
ATOM 665 C C . MET A 1 86 ? 2.071 -1.714 42.924 1.00 75.31 86 MET A C 1
ATOM 667 O O . MET A 1 86 ? 2.495 -0.754 43.551 1.00 75.31 86 MET A O 1
ATOM 671 N N . SER A 1 87 ? 2.758 -2.860 42.820 1.00 79.38 87 SER A N 1
ATOM 672 C CA . SER A 1 87 ? 4.062 -3.053 43.473 1.00 79.38 87 SER A CA 1
ATOM 673 C C . SER A 1 87 ? 5.200 -2.234 42.861 1.00 79.38 87 SER A C 1
ATOM 675 O O . SER A 1 87 ? 6.151 -1.921 43.561 1.00 79.38 87 SER A O 1
ATOM 677 N N . ASP A 1 88 ? 5.120 -1.902 41.569 1.00 75.06 88 ASP A N 1
ATOM 678 C CA . ASP A 1 88 ? 6.120 -1.067 40.880 1.00 75.06 88 ASP A CA 1
ATOM 679 C C . ASP A 1 88 ? 5.900 0.444 41.131 1.00 75.06 88 ASP A C 1
ATOM 681 O O . ASP A 1 88 ? 6.676 1.274 40.653 1.00 75.06 88 ASP A O 1
ATOM 685 N N . SER A 1 89 ? 4.818 0.805 41.835 1.00 68.81 89 SER A N 1
ATOM 686 C CA . SER A 1 89 ? 4.416 2.188 42.131 1.00 68.81 89 SER A CA 1
ATOM 687 C C . SER A 1 89 ? 4.748 2.641 43.564 1.00 68.81 89 SER A C 1
ATOM 689 O O . SER A 1 89 ? 4.555 3.822 43.862 1.00 68.81 89 SER A O 1
ATOM 691 N N . ASP A 1 90 ? 5.246 1.730 44.408 1.00 52.59 90 ASP A N 1
ATOM 692 C CA . ASP A 1 90 ? 5.739 1.965 45.777 1.00 52.59 90 ASP A CA 1
ATOM 693 C C . ASP A 1 90 ? 7.281 1.966 45.819 1.00 52.59 90 ASP A C 1
ATOM 695 O O . ASP A 1 90 ? 7.854 2.759 46.605 1.00 52.59 90 ASP A O 1
#

Secondary structure (DSSP, 8-state):
-EE-SGGGG-HHHHHHHHHHHTTT---EEPP--TTTS-HHHHHHHHHHHHHTTSTTHHHHHHTTGGG----TTTT------HHHHHHTT-

Radius of gyration: 21.01 Å; chains: 1; bounding box: 32×34×65 Å

pLDDT: mean 89.13, std 8.09, range [52.59, 97.88]

Foldseek 3Di:
DEDDDPCCPPPVSVVVVQVVCVVPDHYYYDDDPVVPDNRVVVVVVLLVQLVVVHPNVVVNVVVVVVVDDDDPCPPDDDPDDPVVVVVVVD

InterPro domains:
  IPR009927 Protein of unknown function DUF1464 [PF07318] (1-76)

Organism: NCBI:txid412755

Sequence (90 aa):
VLLAGRGADLRYVNDRIEKGLRDVAPVRIMKTYSQIAKRAAQGATFIANGLLGGRFKHIIDNLKIKQASGSILDNIFIPFDKDKLMSDSD